Protein AF-A0A4Y7J6D2-F1 (afdb_monomer_lite)

Organism: Papaver somniferum (NCBI:txid3469)

Sequence (181 aa):
MENLYSKLYDKYNKLKTRKDSEIDRYNHDQEVKFTGYMAAVEEADRSDKEELCVQYEKLLTEETRKGKELSEEVEKLRNLQQEGLSCSARGRYNENGQMESPRDTDSDSRGKLPVAIETERDSQSIQKESCCGKIISSGGSINANCVFHTLLEFLIGMKFEFVTKADGPCLSALHQSSGNC

pLDDT: mean 72.04, std 23.7, range [27.7, 98.5]

InterPro domains:
  IPR056708 Domain of unknown function DUF7806 [PF25091] (144-179)

Structure (mmCIF, N/CA/C/O backbone):
data_AF-A0A4Y7J6D2-F1
#
_entry.id   AF-A0A4Y7J6D2-F1
#
loop_
_atom_site.group_PDB
_atom_site.id
_atom_site.type_symbol
_atom_site.label_atom_id
_atom_site.label_alt_id
_atom_site.label_comp_id
_atom_site.label_asym_id
_atom_site.label_entity_id
_atom_site.label_seq_id
_atom_site.pdbx_PDB_ins_code
_atom_site.Cartn_x
_atom_site.Cartn_y
_atom_site.Cartn_z
_atom_site.occupancy
_atom_site.B_iso_or_equiv
_atom_site.auth_seq_id
_atom_site.auth_comp_id
_atom_site.auth_asym_id
_atom_site.auth_atom_id
_atom_site.pdbx_PDB_model_num
ATOM 1 N N . MET A 1 1 ? 33.369 8.828 -45.300 1.00 76.38 1 MET A N 1
ATOM 2 C CA . MET A 1 1 ? 33.533 8.761 -43.830 1.00 76.38 1 MET A CA 1
ATOM 3 C C . MET A 1 1 ? 32.250 9.152 -43.095 1.00 76.38 1 MET A C 1
ATOM 5 O O . MET A 1 1 ? 31.792 8.368 -42.279 1.00 76.38 1 MET A O 1
ATOM 9 N N . GLU A 1 2 ? 31.602 10.270 -43.429 1.00 87.00 2 GLU A N 1
ATOM 10 C CA . GLU A 1 2 ? 30.381 10.771 -42.751 1.00 87.00 2 GLU A CA 1
ATOM 11 C C . GLU A 1 2 ? 29.185 9.799 -42.729 1.00 87.00 2 GLU A C 1
ATOM 13 O O . GLU A 1 2 ? 28.550 9.621 -41.694 1.00 87.00 2 GLU A O 1
ATOM 18 N N . ASN A 1 3 ? 28.922 9.089 -43.832 1.00 93.25 3 ASN A N 1
ATOM 19 C CA . ASN A 1 3 ? 27.840 8.091 -43.912 1.00 93.25 3 ASN A CA 1
ATOM 20 C C . ASN A 1 3 ? 28.004 6.959 -42.873 1.00 93.25 3 ASN A C 1
ATOM 22 O O . ASN A 1 3 ? 27.033 6.456 -42.312 1.00 93.25 3 ASN A O 1
ATOM 26 N N . LEU A 1 4 ? 29.250 6.575 -42.575 1.00 94.81 4 LEU A N 1
ATOM 27 C CA . LEU A 1 4 ? 29.530 5.537 -41.585 1.00 94.81 4 LEU A CA 1
ATOM 28 C C . LEU A 1 4 ? 29.208 6.025 -40.162 1.00 94.81 4 LEU A C 1
ATOM 30 O O . LEU A 1 4 ? 28.596 5.292 -39.387 1.00 94.81 4 LEU A O 1
ATOM 34 N N . TYR A 1 5 ? 29.572 7.273 -39.847 1.00 94.56 5 TYR A N 1
ATOM 35 C CA . TYR A 1 5 ? 29.289 7.896 -38.552 1.00 94.56 5 TYR A CA 1
ATOM 36 C C . TYR A 1 5 ? 27.791 8.094 -38.319 1.00 94.56 5 TYR A C 1
ATOM 38 O O . TYR A 1 5 ? 27.301 7.768 -37.240 1.00 94.56 5 TYR A O 1
ATOM 46 N N . SER A 1 6 ? 27.051 8.538 -39.339 1.00 96.38 6 SER A N 1
ATOM 47 C CA . SER A 1 6 ? 25.591 8.675 -39.261 1.00 96.38 6 SER A CA 1
ATOM 48 C C . SER A 1 6 ? 24.915 7.330 -38.971 1.00 96.38 6 SER A C 1
ATOM 50 O O . SER A 1 6 ? 24.159 7.222 -38.010 1.00 96.38 6 SER A O 1
ATOM 52 N N . LYS A 1 7 ? 25.279 6.261 -39.695 1.00 97.19 7 LYS A N 1
ATOM 53 C CA . LYS A 1 7 ? 24.736 4.910 -39.453 1.00 97.19 7 LYS A CA 1
ATOM 54 C C . LYS A 1 7 ? 25.030 4.380 -38.050 1.00 97.19 7 LYS A C 1
ATOM 56 O O . LYS A 1 7 ? 24.192 3.692 -37.464 1.00 97.19 7 LYS A O 1
ATOM 61 N N . LEU A 1 8 ? 26.224 4.655 -37.523 1.00 97.31 8 LEU A N 1
ATOM 62 C CA . LEU A 1 8 ? 26.607 4.226 -36.179 1.00 97.31 8 LEU A CA 1
ATOM 63 C C . LEU A 1 8 ? 25.796 4.968 -35.110 1.00 97.31 8 LEU A C 1
ATOM 65 O O . LEU A 1 8 ? 25.297 4.340 -34.176 1.00 97.31 8 LEU A O 1
ATOM 69 N N . TYR A 1 9 ? 25.624 6.277 -35.284 1.00 96.75 9 TYR A N 1
ATOM 70 C CA . TYR A 1 9 ? 24.854 7.120 -34.378 1.00 96.75 9 TYR A CA 1
ATOM 71 C C . TYR A 1 9 ? 23.368 6.742 -34.363 1.00 96.75 9 TYR A C 1
ATOM 73 O O . TYR A 1 9 ? 22.784 6.557 -33.295 1.00 96.75 9 TYR A O 1
ATOM 81 N N . ASP A 1 10 ? 22.780 6.492 -35.532 1.00 97.94 10 ASP A N 1
ATOM 82 C CA . ASP A 1 10 ? 21.391 6.039 -35.644 1.00 97.94 10 ASP A CA 1
ATOM 83 C C . ASP A 1 10 ? 21.173 4.697 -34.941 1.00 97.94 10 ASP A C 1
ATOM 85 O O . ASP A 1 10 ? 20.160 4.484 -34.270 1.00 97.94 10 ASP A O 1
ATOM 89 N N . LYS A 1 11 ? 22.131 3.771 -35.074 1.00 98.25 11 LYS A N 1
ATOM 90 C CA . LYS A 1 11 ? 22.070 2.464 -34.413 1.00 98.25 11 LYS A CA 1
ATOM 91 C C . LYS A 1 11 ? 22.179 2.599 -32.895 1.00 98.25 11 LYS A C 1
ATOM 93 O O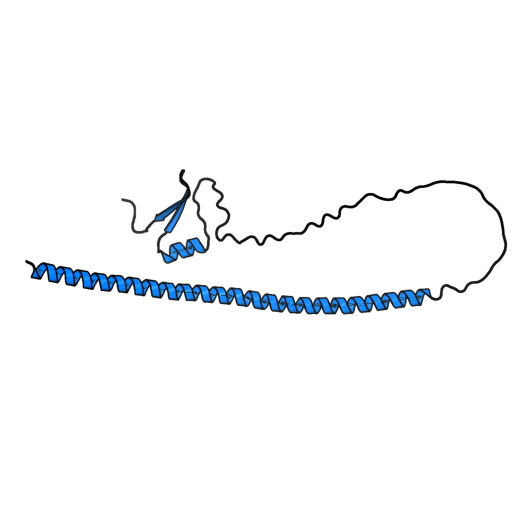 . LYS A 1 11 ? 21.426 1.935 -32.183 1.00 98.25 11 LYS A O 1
ATOM 98 N N . TYR A 1 12 ? 23.079 3.456 -32.413 1.00 98.06 12 TYR A N 1
ATOM 99 C CA . TYR A 1 12 ? 23.212 3.766 -30.990 1.00 98.06 12 TYR A CA 1
ATOM 100 C C . TYR A 1 12 ? 21.914 4.347 -30.426 1.00 98.06 12 TYR A C 1
ATOM 102 O O . TYR A 1 12 ? 21.404 3.823 -29.440 1.00 98.06 12 TYR A O 1
ATOM 110 N N . ASN A 1 13 ? 21.336 5.356 -31.080 1.00 98.19 13 ASN A N 1
ATOM 111 C CA . ASN A 1 13 ? 20.102 5.986 -30.613 1.00 98.19 13 ASN A CA 1
ATOM 112 C C . ASN A 1 13 ? 18.939 4.994 -30.573 1.00 98.19 13 ASN A C 1
ATOM 114 O O . ASN A 1 13 ? 18.257 4.906 -29.559 1.00 98.19 13 ASN A O 1
ATOM 118 N N . LYS A 1 14 ? 18.761 4.171 -31.616 1.00 98.50 14 LYS A N 1
ATOM 119 C CA . LYS A 1 14 ? 17.732 3.116 -31.625 1.00 98.50 14 LYS A CA 1
ATOM 120 C C . LYS A 1 14 ? 17.901 2.134 -30.469 1.00 98.50 14 LYS A C 1
ATOM 122 O O . LYS A 1 14 ? 16.919 1.759 -29.832 1.00 98.50 14 LYS A O 1
ATOM 127 N N . LEU A 1 15 ? 19.136 1.705 -30.209 1.00 98.31 15 LEU A N 1
ATOM 128 C CA . LEU A 1 15 ? 19.428 0.785 -29.114 1.00 98.31 15 LEU A CA 1
ATOM 129 C C . LEU A 1 15 ? 19.182 1.437 -27.751 1.00 98.31 15 LEU A C 1
ATOM 131 O O . LEU A 1 15 ? 18.596 0.802 -26.879 1.00 98.31 15 LEU A O 1
ATOM 135 N N . LYS A 1 16 ? 19.600 2.693 -27.585 1.00 97.94 16 LYS A N 1
ATOM 136 C CA . LYS A 1 16 ? 19.396 3.468 -26.364 1.00 97.94 16 LYS A CA 1
ATOM 137 C C . LYS A 1 16 ? 17.913 3.646 -26.068 1.00 97.94 16 LYS A C 1
ATOM 139 O O . LYS A 1 16 ? 17.469 3.197 -25.022 1.00 97.94 16 LYS A O 1
ATOM 144 N N . THR A 1 17 ? 17.141 4.158 -27.025 1.00 98.38 17 THR A N 1
ATOM 145 C CA . THR A 1 17 ? 15.689 4.315 -26.877 1.00 98.38 17 THR A CA 1
ATOM 146 C C . THR A 1 17 ? 15.016 2.992 -26.530 1.00 98.38 17 THR A C 1
ATOM 148 O O . THR A 1 17 ? 14.196 2.947 -25.621 1.00 98.38 17 THR A O 1
ATOM 151 N N . ARG A 1 18 ? 15.393 1.888 -27.194 1.00 98.25 18 ARG A N 1
ATOM 152 C CA . ARG A 1 18 ? 14.849 0.564 -26.863 1.00 98.25 18 ARG A CA 1
ATOM 153 C C . ARG A 1 18 ? 15.146 0.171 -25.414 1.00 98.25 18 ARG A C 1
ATOM 155 O O . ARG A 1 18 ? 14.244 -0.331 -24.749 1.00 98.25 18 ARG A O 1
ATOM 162 N N . LYS A 1 19 ? 16.388 0.352 -24.958 1.00 97.88 19 LYS A N 1
ATOM 163 C CA . LYS A 1 19 ? 16.820 -0.024 -23.608 1.00 97.88 19 LYS A CA 1
ATOM 164 C C . LYS A 1 19 ? 16.149 0.838 -22.542 1.00 97.88 19 LYS A C 1
ATOM 166 O O . LYS A 1 19 ? 15.677 0.286 -21.555 1.00 97.88 19 LYS A O 1
ATOM 171 N N . ASP A 1 20 ? 16.058 2.143 -22.773 1.00 98.00 20 ASP A N 1
ATOM 172 C CA . ASP A 1 20 ? 15.378 3.078 -21.874 1.00 98.00 20 ASP A CA 1
ATOM 173 C C . ASP A 1 20 ? 13.903 2.665 -21.720 1.00 98.00 20 ASP A C 1
ATOM 175 O O . ASP A 1 20 ? 13.440 2.414 -20.612 1.00 98.00 20 ASP A O 1
ATOM 179 N N . SER A 1 21 ? 13.204 2.401 -22.831 1.00 98.12 21 SER A N 1
ATOM 180 C CA . SER A 1 21 ? 11.820 1.906 -22.782 1.00 98.12 21 SER A CA 1
ATOM 181 C C . SER A 1 21 ? 11.667 0.520 -22.145 1.00 98.12 21 SER A C 1
ATOM 183 O O . SER A 1 21 ? 10.595 0.181 -21.654 1.00 98.12 21 SER A O 1
ATOM 185 N N . GLU A 1 22 ? 12.682 -0.340 -22.215 1.00 98.31 22 GLU A N 1
ATOM 186 C CA . GLU A 1 22 ? 12.655 -1.660 -21.577 1.00 98.31 22 GLU A CA 1
ATOM 187 C C . GLU A 1 22 ? 12.780 -1.558 -20.057 1.00 98.31 22 GLU A C 1
ATOM 189 O O . GLU A 1 22 ? 12.055 -2.251 -19.345 1.00 98.31 22 GLU A O 1
ATOM 194 N N . ILE A 1 23 ? 13.618 -0.638 -19.578 1.00 97.50 23 ILE A N 1
ATOM 195 C CA . ILE A 1 23 ? 13.739 -0.298 -18.159 1.00 97.50 23 ILE A CA 1
ATOM 196 C C . ILE A 1 23 ? 12.431 0.310 -17.643 1.00 97.50 23 ILE A C 1
ATOM 198 O O . ILE A 1 23 ? 11.937 -0.131 -16.609 1.00 97.50 23 ILE A O 1
ATOM 202 N N . ASP A 1 24 ? 11.825 1.243 -18.382 1.00 97.81 24 ASP A N 1
ATOM 203 C CA . ASP A 1 24 ? 10.558 1.868 -17.978 1.00 97.81 24 ASP A CA 1
ATOM 204 C C . ASP A 1 24 ? 9.433 0.838 -17.826 1.00 97.81 24 ASP A C 1
ATOM 206 O O . ASP A 1 24 ? 8.692 0.858 -16.844 1.00 97.81 24 ASP A O 1
ATOM 210 N N . ARG A 1 25 ? 9.331 -0.117 -18.761 1.00 97.94 25 ARG A N 1
ATOM 211 C CA . ARG A 1 25 ? 8.356 -1.214 -18.656 1.00 97.94 25 ARG A CA 1
ATOM 212 C C . ARG A 1 25 ? 8.606 -2.092 -17.434 1.00 97.94 25 ARG A C 1
ATOM 214 O O . ARG A 1 25 ? 7.648 -2.461 -16.764 1.00 97.94 25 ARG A O 1
ATOM 221 N N . TYR A 1 26 ? 9.864 -2.441 -17.160 1.00 96.88 26 TYR A N 1
ATOM 222 C CA . TYR A 1 26 ? 10.216 -3.243 -15.987 1.00 96.88 26 TYR A CA 1
ATOM 223 C C . TYR A 1 26 ? 9.863 -2.516 -14.687 1.00 96.88 26 TYR A C 1
ATOM 225 O O . TYR A 1 26 ? 9.246 -3.106 -13.806 1.00 96.88 26 TYR A O 1
ATOM 233 N N . ASN A 1 27 ? 10.208 -1.233 -14.585 1.00 95.50 27 ASN A N 1
ATOM 234 C CA . ASN A 1 27 ? 9.893 -0.420 -13.415 1.00 95.50 27 ASN A CA 1
ATOM 235 C C . ASN A 1 27 ? 8.382 -0.324 -13.203 1.00 95.50 27 ASN A C 1
ATOM 237 O O . ASN A 1 27 ? 7.913 -0.561 -12.097 1.00 95.50 27 ASN A O 1
ATOM 241 N N . HIS A 1 28 ? 7.621 -0.072 -14.269 1.00 97.88 28 HIS A N 1
ATOM 242 C CA . HIS A 1 28 ? 6.167 -0.025 -14.188 1.00 97.88 28 HIS A CA 1
ATOM 243 C C . HIS A 1 28 ? 5.562 -1.360 -13.724 1.00 97.88 28 HIS A C 1
ATOM 245 O O . HIS A 1 28 ? 4.697 -1.383 -12.854 1.00 97.88 28 HIS A O 1
ATOM 251 N N . ASP A 1 29 ? 6.045 -2.487 -14.251 1.00 97.31 29 ASP A N 1
ATOM 252 C CA . ASP A 1 29 ? 5.613 -3.822 -13.818 1.00 97.31 29 ASP A CA 1
ATOM 253 C C . ASP A 1 29 ? 5.937 -4.084 -12.332 1.00 97.31 29 ASP A C 1
ATOM 255 O O . ASP A 1 29 ? 5.142 -4.692 -11.614 1.00 97.31 29 ASP A O 1
ATOM 259 N N . GLN A 1 30 ? 7.077 -3.591 -11.837 1.00 96.56 30 GLN A N 1
ATOM 260 C CA . GLN A 1 30 ? 7.422 -3.658 -10.412 1.00 96.56 30 GLN A CA 1
ATOM 261 C C . GLN A 1 30 ? 6.529 -2.760 -9.550 1.00 96.56 30 GLN A C 1
ATOM 263 O O . GLN A 1 30 ? 6.070 -3.202 -8.498 1.00 96.56 30 GLN A O 1
ATOM 268 N N . GLU A 1 31 ? 6.242 -1.536 -9.992 1.00 96.06 31 GLU A N 1
ATOM 269 C CA . GLU A 1 31 ? 5.328 -0.621 -9.299 1.00 96.06 31 GLU A CA 1
ATOM 270 C C . GLU A 1 31 ? 3.936 -1.236 -9.158 1.00 96.06 31 GLU A C 1
ATOM 272 O O . GLU A 1 31 ? 3.385 -1.255 -8.060 1.00 96.06 31 GLU A O 1
ATOM 277 N N . VAL A 1 32 ? 3.402 -1.830 -10.230 1.00 97.25 32 VAL A N 1
ATOM 278 C CA . VAL A 1 32 ? 2.098 -2.509 -10.204 1.00 97.25 32 VAL A CA 1
ATOM 279 C C . VAL A 1 32 ? 2.080 -3.645 -9.176 1.00 97.25 32 VAL A C 1
ATOM 281 O O . VAL A 1 32 ? 1.127 -3.752 -8.401 1.00 97.25 32 VAL A O 1
ATOM 284 N N . LYS A 1 33 ? 3.136 -4.469 -9.107 1.00 96.50 33 LYS A N 1
ATOM 285 C CA . LYS A 1 33 ? 3.247 -5.527 -8.083 1.00 96.50 33 LYS A CA 1
ATOM 286 C C . LYS A 1 33 ? 3.301 -4.946 -6.676 1.00 96.50 33 LYS A C 1
ATOM 288 O O . LYS A 1 33 ? 2.612 -5.447 -5.793 1.00 96.50 33 LYS A O 1
ATOM 293 N N . PHE A 1 34 ? 4.100 -3.900 -6.468 1.00 94.81 34 PHE A N 1
ATOM 294 C CA . PHE A 1 34 ? 4.230 -3.247 -5.168 1.00 94.81 34 PHE A CA 1
ATOM 295 C C . PHE A 1 34 ? 2.892 -2.677 -4.694 1.00 94.81 34 PHE A C 1
ATOM 297 O O . PHE A 1 34 ? 2.480 -2.937 -3.566 1.00 94.81 34 PHE A O 1
ATOM 304 N N . THR A 1 35 ? 2.171 -1.974 -5.568 1.00 96.00 35 THR A N 1
ATOM 305 C CA . THR A 1 35 ? 0.824 -1.474 -5.276 1.00 96.00 35 THR A CA 1
ATOM 306 C C . THR A 1 35 ? -0.138 -2.611 -4.938 1.00 96.00 35 THR A C 1
ATOM 308 O O . THR A 1 35 ? -0.916 -2.480 -3.998 1.00 96.00 35 THR A O 1
ATOM 311 N N . GLY A 1 36 ? -0.056 -3.743 -5.643 1.00 96.69 36 GLY A N 1
ATOM 312 C CA . GLY A 1 36 ? -0.855 -4.930 -5.337 1.00 96.69 36 GLY A CA 1
ATOM 313 C C . GLY A 1 36 ? -0.584 -5.496 -3.940 1.00 96.69 36 GLY A C 1
ATOM 314 O O . GLY A 1 36 ? -1.525 -5.746 -3.191 1.00 96.69 36 GLY A O 1
ATOM 315 N N . TYR A 1 37 ? 0.688 -5.649 -3.558 1.00 93.00 37 TYR A N 1
ATOM 316 C CA . TYR A 1 37 ? 1.050 -6.107 -2.213 1.00 93.00 37 TYR A CA 1
ATOM 317 C C . TYR A 1 37 ? 0.585 -5.134 -1.128 1.00 93.00 37 TYR A C 1
ATOM 319 O O . TYR A 1 37 ? 0.021 -5.571 -0.131 1.00 93.00 37 TYR A O 1
ATOM 327 N N . MET A 1 38 ? 0.773 -3.828 -1.331 1.00 92.12 38 MET A N 1
ATOM 328 C CA . MET A 1 38 ? 0.309 -2.809 -0.386 1.00 92.12 38 MET A CA 1
ATOM 329 C C . MET A 1 38 ? -1.211 -2.855 -0.199 1.00 92.12 38 MET A C 1
ATOM 331 O O . MET A 1 38 ? -1.679 -2.825 0.934 1.00 92.12 38 MET A O 1
ATOM 335 N N . ALA A 1 39 ? -1.977 -3.002 -1.284 1.00 95.25 39 ALA A N 1
ATOM 336 C CA . ALA A 1 39 ? -3.430 -3.128 -1.208 1.00 95.25 39 ALA A CA 1
ATOM 337 C C . ALA A 1 39 ? -3.869 -4.388 -0.441 1.00 95.25 39 ALA A C 1
ATOM 339 O O . ALA A 1 39 ? -4.764 -4.306 0.395 1.00 95.25 39 ALA A O 1
ATOM 340 N N . ALA A 1 40 ? -3.216 -5.531 -0.681 1.00 93.38 40 ALA A N 1
ATOM 341 C CA . ALA A 1 40 ? -3.515 -6.779 0.024 1.00 93.38 40 ALA A CA 1
ATOM 342 C C . ALA A 1 40 ? -3.205 -6.695 1.530 1.00 93.38 40 ALA A C 1
ATOM 344 O O . ALA A 1 40 ? -3.951 -7.229 2.347 1.00 93.38 40 ALA A O 1
ATOM 345 N N . VAL A 1 41 ? -2.122 -6.005 1.902 1.00 90.25 41 VAL A N 1
ATOM 346 C CA . VAL A 1 41 ? -1.773 -5.754 3.309 1.00 90.25 41 VAL A CA 1
ATOM 347 C C . VAL A 1 41 ? -2.801 -4.834 3.968 1.00 90.25 41 VAL A C 1
ATOM 349 O O . VAL A 1 41 ? -3.299 -5.149 5.043 1.00 90.25 41 VAL A O 1
ATOM 352 N N . GLU A 1 42 ? -3.175 -3.733 3.311 1.00 89.25 42 GLU A N 1
ATOM 353 C CA . GLU A 1 42 ? -4.196 -2.816 3.831 1.00 89.25 42 GLU A CA 1
ATOM 354 C C . GLU A 1 42 ? -5.569 -3.482 3.994 1.00 89.25 42 GLU A C 1
ATOM 356 O O . GLU A 1 42 ? -6.320 -3.123 4.900 1.00 89.25 42 GLU A O 1
ATOM 361 N N . GLU A 1 43 ? -5.922 -4.423 3.118 1.00 91.06 43 GLU A N 1
ATOM 362 C CA . GLU A 1 43 ? -7.163 -5.193 3.218 1.00 91.06 43 GLU A CA 1
ATOM 363 C C . GLU A 1 43 ? -7.159 -6.123 4.438 1.00 91.06 43 GLU A C 1
ATOM 365 O O . GLU A 1 43 ? -8.133 -6.127 5.194 1.00 91.06 43 GLU A O 1
ATOM 370 N N . ALA A 1 44 ? -6.060 -6.847 4.673 1.00 83.62 44 ALA A N 1
ATOM 371 C CA . ALA A 1 44 ? -5.911 -7.718 5.838 1.00 83.62 44 ALA A CA 1
ATOM 372 C C . ALA A 1 44 ? -5.969 -6.925 7.157 1.00 83.62 44 ALA A C 1
ATOM 374 O O . ALA A 1 44 ? -6.795 -7.225 8.020 1.00 83.62 44 ALA A O 1
ATOM 375 N N . ASP A 1 45 ? -5.184 -5.848 7.269 1.00 88.25 45 ASP A N 1
ATOM 376 C CA . ASP A 1 45 ? -5.163 -4.983 8.457 1.00 88.25 45 ASP A CA 1
ATOM 377 C C . ASP A 1 45 ? -6.539 -4.356 8.745 1.00 88.25 45 ASP A C 1
ATOM 379 O O . ASP A 1 45 ? -6.936 -4.178 9.902 1.00 88.25 45 ASP A O 1
ATOM 383 N N . ARG A 1 46 ? -7.288 -3.991 7.694 1.00 86.62 46 ARG A N 1
ATOM 384 C CA . ARG A 1 46 ? -8.631 -3.416 7.836 1.00 86.62 46 ARG A CA 1
ATOM 385 C C . ARG A 1 46 ? -9.643 -4.455 8.309 1.00 86.62 46 ARG A C 1
ATOM 387 O O . ARG A 1 46 ? -10.428 -4.135 9.199 1.00 86.62 46 ARG A O 1
ATOM 394 N N . SER A 1 47 ? -9.609 -5.665 7.749 1.00 86.06 47 SER A N 1
ATOM 395 C CA . SER A 1 47 ? -10.528 -6.753 8.104 1.00 86.06 47 SER A CA 1
ATOM 396 C C . SER A 1 47 ? -10.427 -7.114 9.587 1.00 86.06 47 SER A C 1
ATOM 398 O O . SER A 1 47 ? -11.436 -7.116 10.293 1.00 86.06 47 SER A O 1
ATOM 400 N N . ASP A 1 48 ? -9.209 -7.337 10.085 1.00 87.25 48 ASP A N 1
ATOM 401 C CA . ASP A 1 48 ? -8.978 -7.719 11.484 1.00 87.25 48 ASP A CA 1
ATOM 402 C C . ASP A 1 48 ? -9.443 -6.622 12.450 1.00 87.25 48 ASP A C 1
ATOM 404 O O . ASP A 1 48 ? -10.056 -6.880 13.492 1.00 87.25 48 ASP A O 1
ATOM 408 N N . LYS A 1 49 ? -9.196 -5.360 12.083 1.00 89.50 49 LYS A N 1
ATOM 409 C CA . LYS A 1 49 ? -9.638 -4.204 12.861 1.00 89.50 49 LYS A CA 1
ATOM 410 C C . LYS A 1 49 ? -11.161 -4.067 12.881 1.00 89.50 49 LYS A C 1
ATOM 412 O O . LYS A 1 49 ? -11.721 -3.767 13.936 1.00 89.50 49 LYS A O 1
ATOM 417 N N . GLU A 1 50 ? -11.827 -4.246 11.743 1.00 92.62 50 GLU A N 1
ATOM 418 C CA . GLU A 1 50 ? -13.288 -4.168 11.643 1.00 92.62 50 GLU A CA 1
ATOM 419 C C . GLU A 1 50 ? -13.963 -5.267 12.473 1.00 92.62 50 GLU A C 1
ATOM 421 O O . GLU A 1 50 ? -14.890 -4.968 13.231 1.00 92.62 50 GLU A O 1
ATOM 426 N N . GLU A 1 51 ? -13.459 -6.504 12.427 1.00 92.25 51 GLU A N 1
ATOM 427 C CA . GLU A 1 51 ? -13.965 -7.599 13.261 1.00 92.25 51 GLU A CA 1
ATOM 428 C C . GLU A 1 51 ? -13.812 -7.288 14.759 1.00 92.25 51 GLU A C 1
ATOM 430 O O . GLU A 1 51 ? -14.766 -7.433 15.535 1.00 92.25 51 GLU A O 1
ATOM 435 N N . LEU A 1 52 ? -12.642 -6.790 15.169 1.00 93.50 52 LEU A N 1
ATOM 436 C CA . LEU A 1 52 ? -12.383 -6.415 16.557 1.00 93.50 52 LEU A CA 1
ATOM 437 C C . LEU A 1 52 ? -13.301 -5.274 17.029 1.00 93.50 52 LEU A C 1
ATOM 439 O O . LEU A 1 52 ? -13.803 -5.315 18.155 1.00 93.50 52 LEU A O 1
ATOM 443 N N . CYS A 1 53 ? -13.564 -4.279 16.175 1.00 92.25 53 CYS A N 1
ATOM 444 C CA . CYS A 1 53 ? -14.491 -3.185 16.472 1.00 92.25 53 CYS A CA 1
ATOM 445 C C . CYS A 1 53 ? -15.914 -3.694 16.732 1.00 92.25 53 CYS A C 1
ATOM 447 O O . CYS A 1 53 ? -16.529 -3.295 17.723 1.00 92.25 53 CYS A O 1
ATOM 449 N N . VAL A 1 54 ? -16.415 -4.605 15.894 1.00 95.88 54 VAL A N 1
ATOM 450 C CA . VAL A 1 54 ? -17.752 -5.193 16.061 1.00 95.88 54 VAL A CA 1
ATOM 451 C C . VAL A 1 54 ? -17.845 -5.989 17.366 1.00 95.88 54 VAL A C 1
ATOM 453 O O . VAL A 1 54 ? -18.832 -5.870 18.097 1.00 95.88 54 VAL A O 1
ATOM 456 N N . GLN A 1 55 ? -16.817 -6.776 17.701 1.00 96.81 55 GLN A N 1
ATOM 457 C CA . GLN A 1 55 ? -16.791 -7.515 18.967 1.00 96.81 55 GLN A CA 1
ATOM 458 C C . GLN A 1 55 ? -16.777 -6.584 20.185 1.00 96.81 55 GLN A C 1
ATOM 460 O O . GLN A 1 55 ? -17.522 -6.814 21.142 1.00 96.81 55 GLN A O 1
ATOM 465 N N . TYR A 1 56 ? -15.969 -5.524 20.140 1.00 94.69 56 TYR A N 1
ATOM 466 C CA . TYR A 1 56 ? -15.889 -4.535 21.211 1.00 94.69 56 TYR A CA 1
ATOM 467 C C . TYR A 1 56 ? -17.228 -3.820 21.434 1.00 94.69 56 TYR A C 1
ATOM 469 O O . TYR A 1 56 ? -17.695 -3.732 22.570 1.00 94.69 56 TYR A O 1
ATOM 477 N N . GLU A 1 57 ? -17.881 -3.358 20.365 1.00 97.81 57 GLU A N 1
ATOM 478 C CA . GLU A 1 57 ? -19.181 -2.684 20.450 1.00 97.81 57 GLU A CA 1
ATOM 479 C C . GLU A 1 57 ? -20.250 -3.603 21.057 1.00 97.81 5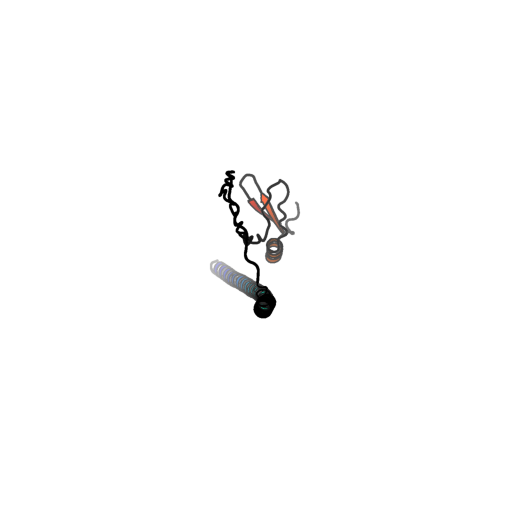7 GLU A C 1
ATOM 481 O O . GLU A 1 57 ? -20.970 -3.209 21.980 1.00 97.81 57 GLU A O 1
ATOM 486 N N . LYS A 1 58 ? -20.299 -4.868 20.621 1.00 97.88 58 LYS A N 1
ATOM 487 C CA . LYS A 1 58 ? -21.208 -5.870 21.188 1.00 97.88 58 LYS A CA 1
ATOM 488 C C . LYS A 1 58 ? -20.986 -6.048 22.692 1.00 97.88 58 LYS A C 1
ATOM 490 O O . LYS A 1 58 ? -21.950 -5.961 23.454 1.00 97.88 58 LYS A O 1
ATOM 495 N N . LEU A 1 59 ? -19.743 -6.256 23.126 1.00 97.56 59 LEU A N 1
ATOM 496 C CA . LEU A 1 59 ? -19.417 -6.434 24.543 1.00 97.56 59 LEU A CA 1
ATOM 497 C C . LEU A 1 59 ? -19.791 -5.197 25.371 1.00 97.56 59 LEU A C 1
ATOM 499 O O . LEU A 1 59 ? -20.363 -5.326 26.453 1.00 97.56 59 LEU A O 1
ATOM 503 N N . LEU A 1 60 ? -19.540 -3.998 24.842 1.00 97.00 60 LEU A N 1
ATOM 504 C CA . LEU A 1 60 ? -19.883 -2.741 25.502 1.00 97.00 60 LEU A CA 1
ATOM 505 C C . LEU A 1 60 ? -21.394 -2.617 25.742 1.00 97.00 60 LEU A C 1
ATOM 507 O O . LEU A 1 60 ? -21.825 -2.227 26.832 1.00 97.00 60 LEU A O 1
ATOM 511 N N . THR A 1 61 ? -22.214 -2.979 24.752 1.00 96.94 61 THR A N 1
ATOM 512 C CA . THR A 1 61 ? -23.677 -2.971 24.909 1.00 96.94 61 THR A CA 1
ATOM 513 C C . THR A 1 61 ? -24.160 -4.017 25.915 1.00 96.94 61 THR A C 1
ATOM 515 O O . THR A 1 61 ? -25.077 -3.741 26.694 1.00 96.94 61 THR A O 1
ATOM 518 N N . GLU A 1 62 ? -23.523 -5.191 25.956 1.00 98.19 62 GLU A N 1
ATOM 519 C CA . GLU A 1 62 ? -23.853 -6.257 26.900 1.00 98.19 62 GLU A CA 1
ATOM 520 C C . GLU A 1 62 ? -23.534 -5.861 28.347 1.00 98.19 62 GLU A C 1
ATOM 522 O O . GLU A 1 62 ? -24.399 -5.985 29.216 1.00 98.19 62 GLU A O 1
ATOM 527 N N . GLU A 1 63 ? -22.335 -5.339 28.608 1.00 96.94 63 GLU A N 1
ATOM 528 C CA . GLU A 1 63 ? -21.936 -4.882 29.944 1.00 96.94 63 GLU A CA 1
ATOM 529 C C . GLU A 1 63 ? -22.783 -3.698 30.415 1.00 96.94 63 GLU A C 1
ATOM 531 O O . GLU A 1 63 ? -23.217 -3.655 31.566 1.00 96.94 63 GLU A O 1
ATOM 536 N N . THR A 1 64 ? -23.136 -2.784 29.508 1.00 97.62 64 THR A N 1
ATOM 537 C CA . THR A 1 64 ? -24.055 -1.681 29.824 1.00 97.62 64 THR A CA 1
ATOM 538 C C . THR A 1 64 ? -25.439 -2.197 30.232 1.00 97.62 64 THR A C 1
ATOM 540 O O . THR A 1 64 ? -26.049 -1.668 31.162 1.00 97.62 64 THR A O 1
ATOM 543 N N . ARG A 1 65 ? -25.954 -3.238 29.564 1.00 98.12 65 ARG A N 1
ATOM 544 C CA . ARG A 1 65 ? -27.231 -3.875 29.922 1.00 98.12 65 ARG A CA 1
ATOM 545 C C . ARG A 1 65 ? -27.149 -4.557 31.289 1.00 98.12 65 ARG A C 1
ATOM 547 O O . ARG A 1 65 ? -28.014 -4.308 32.126 1.00 98.12 65 ARG A O 1
ATOM 554 N N . LYS A 1 66 ? -26.105 -5.355 31.538 1.00 98.38 66 LYS A N 1
ATOM 555 C CA . LYS A 1 66 ? -25.885 -6.011 32.840 1.00 98.38 66 LYS A CA 1
ATOM 556 C C . LYS A 1 66 ? -25.769 -4.991 33.971 1.00 98.38 66 LYS A C 1
ATOM 558 O O . LYS A 1 66 ? -26.344 -5.196 35.032 1.00 98.38 66 LYS A O 1
ATOM 563 N N . GLY A 1 67 ? -25.081 -3.872 33.739 1.00 97.75 67 GLY A N 1
ATOM 564 C CA . GLY A 1 67 ? -24.967 -2.782 34.709 1.00 97.75 67 GLY A CA 1
ATOM 565 C C . GLY A 1 67 ? -26.321 -2.188 35.108 1.00 97.75 67 GLY A C 1
ATOM 566 O O . GLY A 1 67 ? -26.544 -1.924 36.289 1.00 97.75 67 GLY A O 1
ATOM 567 N N . LYS A 1 68 ? -27.253 -2.038 34.155 1.00 98.19 68 LYS A N 1
ATOM 568 C CA . LYS A 1 68 ? -28.629 -1.593 34.439 1.00 98.19 68 LYS A CA 1
ATOM 569 C C . LYS A 1 68 ? -29.387 -2.608 35.292 1.00 98.19 68 LYS A C 1
ATOM 571 O O . LYS A 1 68 ? -29.878 -2.234 36.352 1.00 98.19 68 LYS A O 1
ATOM 576 N N . GLU A 1 69 ? -29.397 -3.875 34.881 1.00 98.00 69 GLU A N 1
ATOM 577 C CA . GLU A 1 69 ? -30.056 -4.973 35.612 1.00 98.00 69 GLU A CA 1
ATOM 578 C C . GLU A 1 69 ? -29.522 -5.104 37.046 1.00 98.00 69 GLU A C 1
ATOM 580 O O . GLU A 1 69 ? -30.290 -5.215 38.000 1.00 98.00 69 GLU A O 1
ATOM 585 N N . LEU A 1 70 ? -28.199 -5.019 37.218 1.00 97.69 70 LEU A N 1
ATOM 586 C CA . LEU A 1 70 ? -27.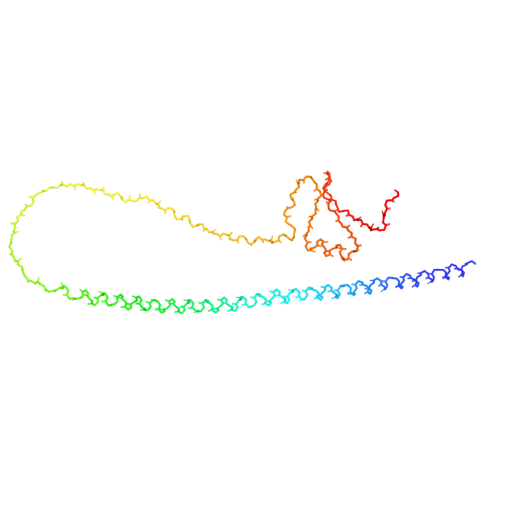568 -5.023 38.536 1.00 97.69 70 LEU A CA 1
ATOM 587 C C . LEU A 1 70 ? -28.004 -3.819 39.378 1.00 97.69 70 LEU A C 1
ATOM 589 O O . LEU A 1 70 ? -28.283 -3.981 40.564 1.00 97.69 70 LEU A O 1
ATOM 593 N N . SER A 1 71 ? -28.082 -2.622 38.789 1.00 97.44 71 SER A N 1
ATOM 594 C CA . SER A 1 71 ? -28.520 -1.424 39.515 1.00 97.44 71 SER A CA 1
ATOM 595 C C . SER A 1 71 ? -29.978 -1.518 39.981 1.00 97.44 71 SER A C 1
ATOM 597 O O . SER A 1 71 ? -30.278 -1.124 41.109 1.00 97.44 71 SER A O 1
ATOM 599 N N . GLU A 1 72 ? -30.855 -2.105 39.160 1.00 97.94 72 GLU A N 1
ATOM 600 C CA . GLU A 1 72 ? -32.267 -2.333 39.481 1.00 97.94 72 GLU A CA 1
ATOM 601 C C . GLU A 1 72 ? -32.420 -3.339 40.630 1.00 97.94 72 GLU A C 1
ATOM 603 O O . GLU A 1 72 ? -33.170 -3.095 41.578 1.00 97.94 72 GLU A O 1
ATOM 608 N N . GLU A 1 73 ? -31.667 -4.444 40.611 1.00 97.12 73 GLU A N 1
ATOM 609 C CA . GLU A 1 73 ? -31.717 -5.425 41.701 1.00 97.12 73 GLU A CA 1
ATOM 610 C C . GLU A 1 73 ? -31.122 -4.859 43.003 1.00 97.12 73 GLU A C 1
ATOM 612 O O . GLU A 1 73 ? -31.668 -5.092 44.080 1.00 97.12 73 GLU A O 1
ATOM 617 N N . VAL A 1 74 ? -30.057 -4.049 42.932 1.00 96.62 74 VAL A N 1
ATOM 618 C CA . VAL A 1 74 ? -29.508 -3.343 44.107 1.00 96.62 74 VAL A CA 1
ATOM 619 C C . VAL A 1 74 ? -30.534 -2.375 44.699 1.00 96.62 74 VAL A C 1
ATOM 621 O O . VAL A 1 74 ? -30.688 -2.304 45.920 1.00 96.62 74 VAL A O 1
ATOM 624 N N . GLU A 1 75 ? -31.257 -1.636 43.860 1.00 96.56 75 GLU A N 1
ATOM 625 C CA . GLU A 1 75 ? -32.341 -0.762 44.304 1.00 96.56 75 GLU A CA 1
ATOM 626 C C . GLU A 1 75 ? -33.470 -1.543 44.978 1.00 96.56 75 GLU A C 1
ATOM 628 O O . GLU A 1 75 ? -33.911 -1.180 46.071 1.00 96.56 75 GLU A O 1
ATOM 633 N N . LYS A 1 76 ? -33.890 -2.654 44.380 1.00 95.88 76 LYS A N 1
ATOM 634 C CA . LYS A 1 76 ? -34.899 -3.542 44.952 1.00 95.88 76 LYS A CA 1
ATOM 635 C C . LYS A 1 76 ? -34.468 -4.093 46.314 1.00 95.88 76 LYS A C 1
ATOM 637 O O . LYS A 1 76 ? -35.242 -4.014 47.265 1.00 95.88 76 LYS A O 1
ATOM 642 N N . LEU A 1 77 ? -33.228 -4.569 46.449 1.00 94.81 77 LEU A N 1
ATOM 643 C CA . LEU A 1 77 ? -32.675 -5.031 47.729 1.00 94.81 77 LEU A CA 1
ATOM 644 C C . LEU A 1 77 ? -32.668 -3.925 48.792 1.00 94.81 77 LEU A C 1
ATOM 646 O O . LEU A 1 77 ? -33.051 -4.168 49.938 1.00 94.81 77 LEU A O 1
ATOM 650 N N . ARG A 1 78 ? -32.285 -2.700 48.414 1.00 92.38 78 ARG A N 1
ATOM 651 C CA . ARG A 1 78 ? -32.298 -1.533 49.307 1.00 92.38 78 ARG A CA 1
ATOM 652 C C . ARG A 1 78 ? -33.711 -1.221 49.811 1.00 92.38 78 ARG A C 1
ATOM 654 O O . ARG A 1 78 ? -33.878 -0.952 51.000 1.00 92.38 78 ARG A O 1
ATOM 661 N N . ASN A 1 79 ? -34.719 -1.304 48.942 1.00 92.00 79 ASN A N 1
ATOM 662 C CA . ASN A 1 79 ? -36.119 -1.079 49.313 1.00 92.00 79 ASN A CA 1
ATOM 663 C C . ASN A 1 79 ? -36.622 -2.145 50.303 1.00 92.00 79 ASN A C 1
ATOM 665 O O . ASN A 1 79 ? -37.186 -1.785 51.334 1.00 92.00 79 ASN A O 1
ATOM 669 N N . LEU A 1 80 ? -36.330 -3.434 50.073 1.00 89.81 80 LEU A N 1
ATOM 670 C CA . LEU A 1 80 ? -36.676 -4.504 51.026 1.00 89.81 80 LEU A CA 1
ATOM 671 C C . LEU A 1 80 ? -36.024 -4.294 52.403 1.00 89.81 80 LEU A C 1
ATOM 673 O O . LEU A 1 80 ? -36.654 -4.525 53.437 1.00 89.81 80 LEU A O 1
ATOM 677 N N . GLN A 1 81 ? -34.763 -3.853 52.438 1.00 83.50 81 GLN A N 1
ATOM 678 C CA . GLN A 1 81 ? -34.055 -3.589 53.692 1.00 83.50 81 GLN A CA 1
ATOM 679 C C . GLN A 1 81 ? -34.681 -2.413 54.463 1.00 83.50 81 GLN A C 1
ATOM 681 O O . GLN A 1 81 ? -34.773 -2.456 55.691 1.00 83.50 81 GLN A O 1
ATOM 686 N N . GLN A 1 82 ? -35.161 -1.388 53.752 1.00 77.69 82 GLN A N 1
ATOM 687 C CA . GLN A 1 82 ? -35.881 -0.257 54.339 1.00 77.69 82 GLN A CA 1
ATOM 688 C C . GLN A 1 82 ? -37.282 -0.654 54.842 1.00 77.69 82 GLN A C 1
ATOM 690 O O . GLN A 1 82 ? -37.692 -0.217 55.919 1.00 77.69 82 GLN A O 1
ATOM 695 N N . GLU A 1 83 ? -37.989 -1.529 54.123 1.00 68.00 83 GLU A N 1
ATOM 696 C CA . GLU A 1 83 ? -39.293 -2.069 54.532 1.00 68.00 83 GLU A CA 1
ATOM 697 C C . GLU A 1 83 ? -39.185 -2.966 55.779 1.00 68.00 83 GLU A C 1
ATOM 699 O O . GLU A 1 83 ? -39.994 -2.832 56.702 1.00 68.00 83 GLU A O 1
ATOM 704 N N . GLY A 1 84 ? -38.141 -3.799 55.880 1.00 60.06 84 GLY A N 1
ATOM 705 C CA . GLY A 1 84 ? -37.870 -4.651 57.048 1.00 60.06 84 GLY A CA 1
ATOM 706 C C . GLY A 1 84 ? -37.485 -3.892 58.329 1.00 60.06 84 GLY A C 1
ATOM 707 O O . GLY A 1 84 ? -37.691 -4.399 59.431 1.00 60.06 84 GLY A O 1
ATOM 708 N N . LEU A 1 85 ? -36.982 -2.657 58.213 1.00 56.12 85 LEU A N 1
ATOM 709 C CA . LEU A 1 85 ? -36.651 -1.784 59.351 1.00 56.12 85 LEU A CA 1
ATOM 710 C C . LEU A 1 85 ? -37.852 -0.969 59.873 1.00 56.12 85 LEU A C 1
ATOM 712 O O . LEU A 1 85 ? -37.767 -0.366 60.944 1.00 56.12 85 LEU A O 1
ATOM 716 N N . SER A 1 86 ? -38.990 -0.971 59.172 1.00 50.94 86 SER A N 1
ATOM 717 C CA . SER A 1 86 ? -40.163 -0.153 59.525 1.00 50.94 86 SER A CA 1
ATOM 718 C C . SER A 1 86 ? -40.996 -0.678 60.710 1.00 50.94 86 SER A C 1
ATOM 720 O O . SER A 1 86 ? -41.893 0.018 61.185 1.00 50.94 86 SER A O 1
ATOM 722 N N . CYS A 1 87 ? -40.691 -1.866 61.247 1.00 46.50 87 CYS A N 1
ATOM 723 C CA . CYS A 1 87 ? -41.459 -2.481 62.341 1.00 46.50 87 CYS A CA 1
ATOM 724 C C . CYS A 1 87 ? -40.788 -2.467 63.728 1.00 46.50 87 CYS A C 1
ATOM 726 O O . CYS A 1 87 ? -41.394 -2.945 64.684 1.00 46.50 87 CYS A O 1
ATOM 728 N N . SER A 1 88 ? -39.610 -1.861 63.909 1.00 52.75 88 SER A N 1
ATOM 729 C CA . SER A 1 88 ? -38.953 -1.826 65.235 1.00 52.75 88 SER A CA 1
ATOM 730 C C . SER A 1 88 ? -39.331 -0.632 66.127 1.00 52.75 88 SER A C 1
ATOM 732 O O . SER A 1 88 ? -38.746 -0.451 67.190 1.00 52.75 88 SER A O 1
ATOM 734 N N . ALA A 1 89 ? -40.333 0.172 65.759 1.00 53.09 89 ALA A N 1
ATOM 735 C CA . ALA A 1 89 ? -40.720 1.368 66.515 1.00 53.09 89 ALA A CA 1
ATOM 736 C C . ALA A 1 89 ? -42.098 1.262 67.193 1.00 53.09 89 ALA A C 1
ATOM 738 O O . ALA A 1 89 ? -42.899 2.190 67.113 1.00 53.09 89 ALA A O 1
ATOM 739 N N . ARG A 1 90 ? -42.403 0.160 67.895 1.00 51.41 90 ARG A N 1
ATOM 740 C CA . ARG A 1 90 ? -43.458 0.166 68.930 1.00 51.41 90 ARG A CA 1
ATOM 741 C C . ARG A 1 90 ? -43.100 -0.709 70.129 1.00 51.41 90 ARG A C 1
ATOM 743 O O . ARG A 1 90 ? -43.374 -1.900 70.152 1.00 51.41 90 ARG A O 1
ATOM 750 N N . GLY A 1 91 ? -42.590 -0.049 71.163 1.00 39.62 91 GLY A N 1
ATOM 751 C CA . GLY A 1 91 ? -42.527 -0.552 72.532 1.00 39.62 91 GLY A CA 1
ATOM 752 C C . GLY A 1 91 ? -42.408 0.615 73.512 1.00 39.62 91 GLY A C 1
ATOM 753 O O . GLY A 1 91 ? -41.310 0.989 73.896 1.00 39.62 91 GLY A O 1
ATOM 754 N N . ARG A 1 92 ? -43.544 1.230 73.867 1.00 51.78 92 ARG A N 1
ATOM 755 C CA . ARG A 1 92 ? -43.692 2.085 75.067 1.00 51.78 92 ARG A CA 1
ATOM 756 C C . ARG A 1 92 ? -43.703 1.149 76.303 1.00 51.78 92 ARG A C 1
ATOM 758 O O . ARG A 1 92 ? -44.155 0.021 76.135 1.00 51.78 92 ARG A O 1
ATOM 765 N N . TYR A 1 93 ? -43.264 1.440 77.533 1.00 46.09 93 TYR A N 1
ATOM 766 C CA . TYR A 1 93 ? -43.132 2.646 78.370 1.00 46.09 93 TYR A CA 1
ATOM 767 C C . TYR A 1 93 ? -42.060 2.374 79.460 1.00 46.09 93 TYR A C 1
ATOM 769 O O . TYR A 1 93 ? -41.820 1.206 79.761 1.00 46.09 93 TYR A O 1
ATOM 777 N N . ASN A 1 94 ? -41.484 3.407 80.098 1.00 47.50 94 ASN A N 1
ATOM 778 C CA . ASN A 1 94 ? -41.614 3.645 81.552 1.00 47.50 94 ASN A CA 1
ATOM 779 C C . ASN A 1 94 ? -40.846 4.899 82.010 1.00 47.50 94 ASN A C 1
ATOM 781 O O . ASN A 1 94 ? -39.689 5.113 81.658 1.00 47.50 94 ASN A O 1
ATOM 785 N N . GLU A 1 95 ? -41.549 5.717 82.792 1.00 57.38 95 GLU A N 1
ATOM 786 C CA . GLU A 1 95 ? -41.066 6.885 83.524 1.00 57.38 95 GLU A CA 1
ATOM 787 C C . GLU A 1 95 ? -40.253 6.465 84.765 1.00 57.38 95 GLU A C 1
ATOM 789 O O . GLU A 1 95 ? -40.437 5.363 85.286 1.00 57.38 95 GLU A O 1
ATOM 794 N N . ASN A 1 96 ? -39.445 7.414 85.262 1.00 43.03 96 ASN A N 1
ATOM 795 C CA . ASN A 1 96 ? -38.921 7.569 86.634 1.00 43.03 96 ASN A CA 1
ATOM 796 C C . ASN A 1 96 ? -37.404 7.384 86.808 1.00 43.03 96 ASN A C 1
ATOM 798 O O . ASN A 1 96 ? -36.880 6.277 86.740 1.00 43.03 96 ASN A O 1
ATOM 802 N N . GLY A 1 97 ? -36.740 8.487 87.184 1.00 38.06 97 GLY A N 1
ATOM 803 C CA . GLY A 1 97 ? -35.459 8.467 87.895 1.00 38.06 97 GLY A CA 1
ATOM 804 C C . GLY A 1 97 ? -34.450 9.515 87.432 1.00 38.06 97 GLY A C 1
ATOM 805 O O . GLY A 1 97 ? -33.553 9.203 86.659 1.00 38.06 97 GLY A O 1
ATOM 806 N N . GLN A 1 98 ? -34.556 10.745 87.945 1.00 38.94 98 GLN A N 1
ATOM 807 C CA . GLN A 1 98 ? -33.404 11.648 88.045 1.00 38.94 98 GLN A CA 1
ATOM 808 C C . GLN A 1 98 ? -32.296 10.991 88.885 1.00 38.94 98 GLN A C 1
ATOM 810 O O . GLN A 1 98 ? -32.574 10.517 89.985 1.00 38.94 98 GLN A O 1
ATOM 815 N N . MET A 1 99 ? -31.041 11.092 88.443 1.00 29.89 99 MET A N 1
ATOM 816 C CA . MET A 1 99 ? -29.917 11.400 89.333 1.00 29.89 99 MET A CA 1
ATOM 817 C C . MET A 1 99 ? -28.754 11.997 88.529 1.00 29.89 99 MET A C 1
ATOM 819 O O . MET A 1 99 ? -28.476 11.581 87.408 1.00 29.89 99 MET A O 1
ATOM 823 N N . GLU A 1 100 ? -28.141 13.035 89.090 1.00 36.44 100 GLU A N 1
ATOM 824 C CA . GLU A 1 100 ? -27.150 13.908 88.455 1.00 36.44 100 GLU A CA 1
ATOM 825 C C . GLU A 1 100 ? -25.718 13.329 88.364 1.00 36.44 100 GLU A C 1
ATOM 827 O O . GLU A 1 100 ? -25.343 12.513 89.199 1.00 36.44 100 GLU A O 1
ATOM 832 N N . SER A 1 101 ? -24.959 13.825 87.358 1.00 36.72 101 SER A N 1
ATOM 833 C CA . SER A 1 101 ? -23.530 14.275 87.287 1.00 36.72 101 SER A CA 1
ATOM 834 C C . SER A 1 101 ? -22.476 13.621 88.214 1.00 36.72 101 SER A C 1
ATOM 836 O O . SER A 1 101 ? -22.776 13.504 89.402 1.00 36.72 101 SER A O 1
ATOM 838 N N . PRO A 1 102 ? -21.195 13.339 87.805 1.00 45.22 102 PRO A N 1
ATOM 839 C CA . PRO A 1 102 ? -20.240 14.376 87.329 1.00 45.22 102 PRO A CA 1
ATOM 840 C C . PRO A 1 102 ? -19.029 14.009 86.405 1.00 45.22 102 PRO A C 1
ATOM 842 O O . PRO A 1 102 ? -18.431 12.947 86.515 1.00 45.22 102 PRO A O 1
ATOM 845 N N . ARG A 1 103 ? -18.579 15.042 85.660 1.00 32.84 103 ARG A N 1
ATOM 846 C CA . ARG A 1 103 ? -17.190 15.429 85.260 1.00 32.84 103 ARG A CA 1
ATOM 847 C C . ARG A 1 103 ? -16.377 14.633 84.212 1.00 32.84 103 ARG A C 1
ATOM 849 O O . ARG A 1 103 ? -16.052 13.468 84.384 1.00 32.84 103 ARG A O 1
ATOM 856 N N . ASP A 1 104 ? -15.957 15.411 83.206 1.00 38.50 104 ASP A N 1
ATOM 857 C CA . ASP A 1 104 ? -14.638 15.532 82.559 1.00 38.50 104 ASP A CA 1
ATOM 858 C C . ASP A 1 104 ? -13.882 14.277 82.097 1.00 38.50 104 ASP A C 1
ATOM 860 O O . ASP A 1 104 ? -13.245 13.577 82.881 1.00 38.50 104 ASP A O 1
ATOM 864 N N . THR A 1 105 ? -13.767 14.113 80.775 1.00 35.31 105 THR A N 1
ATOM 865 C CA . THR A 1 105 ? -12.465 13.830 80.145 1.00 35.31 105 THR A CA 1
ATOM 866 C C . THR A 1 105 ? -12.484 14.222 78.669 1.00 35.31 105 THR A C 1
ATOM 868 O O . THR A 1 105 ? -13.250 13.686 77.869 1.00 35.31 105 THR A O 1
ATOM 871 N N . ASP A 1 106 ? -11.617 15.173 78.326 1.00 39.59 106 ASP A N 1
ATOM 872 C CA . ASP A 1 106 ? -11.200 15.484 76.964 1.00 39.59 106 ASP A CA 1
ATOM 873 C C . ASP A 1 106 ? -10.662 14.236 76.254 1.00 39.59 106 ASP A C 1
ATOM 875 O O . ASP A 1 106 ? -9.894 13.457 76.821 1.00 39.59 106 ASP A O 1
ATOM 879 N N . SER A 1 107 ? -10.996 14.079 74.975 1.00 41.56 107 SER A N 1
ATOM 880 C CA . SER A 1 107 ? -10.233 13.256 74.029 1.00 41.56 107 SER A CA 1
ATOM 881 C C . SER A 1 107 ? -10.467 13.763 72.611 1.00 41.56 107 SER A C 1
ATOM 883 O O . SER A 1 107 ? -11.249 13.222 71.832 1.00 41.56 107 SER A O 1
ATOM 885 N N . ASP A 1 108 ? -9.752 14.837 72.302 1.00 35.06 108 ASP A N 1
ATOM 886 C CA . ASP A 1 108 ? -9.432 15.279 70.954 1.00 35.06 108 ASP A CA 1
ATOM 887 C C . ASP A 1 108 ? -8.818 14.124 70.139 1.00 35.06 108 ASP A C 1
ATOM 889 O O . ASP A 1 108 ? -7.751 13.594 70.461 1.00 35.06 108 ASP A O 1
ATOM 893 N N . SER A 1 109 ? -9.492 13.741 69.056 1.00 45.09 109 SER A N 1
ATOM 894 C CA . SER A 1 109 ? -8.896 12.975 67.962 1.00 45.09 109 SER A CA 1
ATOM 895 C C . SER A 1 109 ? -9.112 13.714 66.643 1.00 45.09 109 SER A C 1
ATOM 897 O O . SER A 1 109 ? -9.845 13.303 65.752 1.00 45.09 109 SER A O 1
ATOM 899 N N . ARG A 1 110 ? -8.420 14.852 66.537 1.00 36.38 110 ARG A N 1
ATOM 900 C CA . ARG A 1 110 ? -7.389 15.084 65.519 1.00 36.38 110 ARG A CA 1
ATOM 901 C C . ARG A 1 110 ? -7.806 14.666 64.109 1.00 36.38 110 ARG A C 1
ATOM 903 O O . ARG A 1 110 ? -7.442 13.611 63.592 1.00 36.38 110 ARG A O 1
ATOM 910 N N . GLY A 1 111 ? -8.518 15.577 63.460 1.00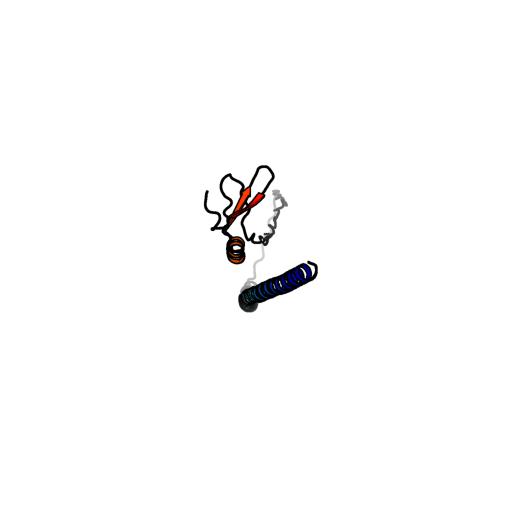 34.38 111 GLY A N 1
ATOM 911 C CA . GLY A 1 111 ? -8.616 15.581 62.015 1.00 34.38 111 GLY A CA 1
ATOM 912 C C . GLY A 1 111 ? -7.243 15.724 61.344 1.00 34.38 111 GLY A C 1
ATOM 913 O O . GLY A 1 111 ? -6.355 16.420 61.833 1.00 34.38 111 GLY A O 1
ATOM 914 N N . LYS A 1 112 ? -7.185 15.155 60.135 1.00 37.53 112 LYS A N 1
ATOM 915 C CA . LYS A 1 112 ? -6.396 15.608 58.980 1.00 37.53 112 LYS A CA 1
ATOM 916 C C . LYS A 1 112 ? -4.922 15.169 58.914 1.00 37.53 112 LYS A C 1
ATOM 918 O O . LYS A 1 112 ? -4.033 15.827 59.438 1.00 37.53 112 LYS A O 1
ATOM 923 N N . LEU A 1 113 ? -4.664 14.161 58.076 1.00 28.56 113 LEU A N 1
ATOM 924 C CA . LEU A 1 113 ? -3.494 14.132 57.189 1.00 28.56 113 LEU A CA 1
ATOM 925 C C . LEU A 1 113 ? -3.919 13.612 55.797 1.00 28.56 113 LEU A C 1
ATOM 927 O O . LEU A 1 113 ? -4.840 12.796 55.723 1.00 28.56 113 LEU A O 1
ATOM 931 N N . PRO A 1 114 ? -3.326 14.114 54.698 1.00 35.94 114 PRO A N 1
ATOM 932 C CA . PRO A 1 114 ? -3.817 13.893 53.345 1.00 35.94 114 PRO A CA 1
ATOM 933 C C . PRO A 1 114 ? -3.280 12.575 52.783 1.00 35.94 114 PRO A C 1
ATOM 935 O O . PRO A 1 114 ? -2.074 12.343 52.787 1.00 35.94 114 PRO A O 1
ATOM 938 N N . VAL A 1 115 ? -4.162 11.731 52.251 1.00 32.34 115 VAL A N 1
ATOM 939 C CA . VAL A 1 115 ? -3.744 10.650 51.354 1.00 32.34 115 VAL A CA 1
ATOM 940 C C . VAL A 1 115 ? -3.715 11.243 49.952 1.00 32.34 115 VAL A C 1
ATOM 942 O O . VAL A 1 115 ? -4.755 11.563 49.377 1.00 32.34 115 VAL A O 1
ATOM 945 N N . ALA A 1 116 ? -2.504 11.458 49.443 1.00 31.52 116 ALA A N 1
ATOM 946 C CA . ALA A 1 116 ? -2.271 11.719 48.036 1.00 31.52 116 ALA A CA 1
ATOM 947 C C . ALA A 1 116 ? -2.731 10.483 47.254 1.00 31.52 116 ALA A C 1
ATOM 949 O O . ALA A 1 116 ? -2.143 9.411 47.370 1.00 31.52 116 ALA A O 1
ATOM 950 N N . ILE A 1 117 ? -3.817 10.623 46.498 1.00 39.16 117 ILE A N 1
ATOM 951 C CA . ILE A 1 117 ? -4.152 9.669 45.446 1.00 39.16 117 ILE A CA 1
ATOM 952 C C . ILE A 1 117 ? -3.303 10.093 44.255 1.00 39.16 117 ILE A C 1
ATOM 954 O O . ILE A 1 117 ? -3.663 10.998 43.502 1.00 39.16 117 ILE A O 1
ATOM 958 N N . GLU A 1 118 ? -2.128 9.486 44.134 1.00 34.56 118 GLU A N 1
ATOM 959 C CA . GLU A 1 118 ? -1.376 9.496 42.889 1.00 34.56 118 GLU A CA 1
ATOM 960 C C . GLU A 1 118 ? -2.182 8.675 41.880 1.00 34.56 118 GLU A C 1
ATOM 962 O O . GLU A 1 118 ? -2.140 7.449 41.840 1.00 34.56 118 GLU A O 1
ATOM 967 N N . THR A 1 119 ? -3.007 9.366 41.095 1.00 33.06 119 THR A N 1
ATOM 968 C CA . THR A 1 119 ? -3.524 8.840 39.832 1.00 33.06 119 THR A CA 1
ATOM 969 C C . THR A 1 119 ? -2.340 8.646 38.889 1.00 33.06 119 THR A C 1
ATOM 971 O O . THR A 1 119 ? -1.985 9.548 38.125 1.00 33.06 119 THR A O 1
ATOM 974 N N . GLU A 1 120 ? -1.728 7.466 38.965 1.00 31.78 120 GLU A N 1
ATOM 975 C CA . GLU A 1 120 ? -0.912 6.876 37.908 1.00 31.78 120 GLU A CA 1
ATOM 976 C C . GLU A 1 120 ? -1.799 6.778 36.660 1.00 31.78 120 GLU A C 1
ATOM 978 O O . GLU A 1 120 ? -2.618 5.875 36.485 1.00 31.78 120 GLU A O 1
ATOM 983 N N . ARG A 1 121 ? -1.708 7.804 35.813 1.00 35.88 121 ARG A N 1
ATOM 984 C CA . ARG A 1 121 ? -2.201 7.745 34.444 1.00 35.88 121 ARG A CA 1
ATOM 985 C C . ARG A 1 121 ? -1.226 6.861 33.691 1.00 35.88 121 ARG A C 1
ATOM 987 O O . ARG A 1 121 ? -0.192 7.357 33.242 1.00 35.88 121 ARG A O 1
ATOM 994 N N . ASP A 1 122 ? -1.582 5.588 33.553 1.00 27.70 122 ASP A N 1
ATOM 995 C CA . ASP A 1 122 ? -0.946 4.671 32.616 1.00 27.70 122 ASP A CA 1
ATOM 996 C C . ASP A 1 122 ? -1.082 5.263 31.210 1.00 27.70 122 ASP A C 1
ATOM 998 O O . ASP A 1 122 ? -2.076 5.121 30.496 1.00 27.70 122 ASP A O 1
ATOM 1002 N N . SER A 1 123 ? -0.069 6.040 30.846 1.00 40.88 123 SER A N 1
ATOM 1003 C CA . SER A 1 123 ? 0.131 6.538 29.505 1.00 40.88 123 SER A CA 1
ATOM 1004 C C . SER A 1 123 ? 0.675 5.351 28.738 1.00 40.88 123 SER A C 1
ATOM 1006 O O . SER A 1 123 ? 1.887 5.158 28.669 1.00 40.88 123 SER A O 1
ATOM 1008 N N . GLN A 1 124 ? -0.228 4.523 28.211 1.00 41.72 124 GLN A N 1
ATOM 1009 C CA . GLN A 1 124 ? 0.114 3.526 27.208 1.00 41.72 124 GLN A CA 1
ATOM 1010 C C . GLN A 1 124 ? 0.713 4.277 26.021 1.00 41.72 124 GLN A C 1
ATOM 1012 O O . GLN A 1 124 ? 0.017 4.772 25.134 1.00 41.72 124 GLN A O 1
ATOM 1017 N N . SER A 1 125 ? 2.037 4.427 26.042 1.00 37.69 125 SER A N 1
ATOM 1018 C CA . SER A 1 125 ? 2.790 4.821 24.874 1.00 37.69 125 SER A CA 1
ATOM 1019 C C . SER A 1 125 ? 2.509 3.745 23.843 1.00 37.69 125 SER A C 1
ATOM 1021 O O . SER A 1 125 ? 2.920 2.598 24.021 1.00 37.69 125 SER A O 1
ATOM 1023 N N . ILE A 1 126 ? 1.798 4.109 22.785 1.00 40.81 126 ILE A N 1
ATOM 1024 C CA . ILE A 1 126 ? 1.820 3.360 21.539 1.00 40.81 126 ILE A CA 1
ATOM 1025 C C . ILE A 1 126 ? 3.300 3.318 21.154 1.00 40.81 126 ILE A C 1
ATOM 1027 O O . ILE A 1 126 ? 3.855 4.302 20.658 1.00 40.81 126 ILE A O 1
ATOM 1031 N N . GLN A 1 127 ? 3.983 2.227 21.512 1.00 43.25 127 GLN A N 1
ATOM 1032 C CA . GLN A 1 127 ? 5.329 1.971 21.042 1.00 43.25 127 GLN A CA 1
ATOM 1033 C C . GLN A 1 127 ? 5.178 1.855 19.539 1.00 43.25 127 GLN A C 1
ATOM 1035 O O . GLN A 1 127 ? 4.592 0.905 19.036 1.00 43.25 127 GLN A O 1
ATOM 1040 N N . LYS A 1 128 ? 5.640 2.881 18.828 1.00 43.94 128 LYS A N 1
ATOM 1041 C CA . LYS A 1 128 ? 5.810 2.821 17.386 1.00 43.94 128 LYS A CA 1
ATOM 1042 C C . LYS A 1 128 ? 6.701 1.615 17.133 1.00 43.94 128 LYS A C 1
ATOM 1044 O O . LYS A 1 128 ? 7.891 1.682 17.438 1.00 43.94 128 LYS A O 1
ATOM 1049 N N . GLU A 1 129 ? 6.103 0.519 16.680 1.00 51.16 129 GLU A N 1
ATOM 1050 C CA . GLU A 1 129 ? 6.802 -0.726 16.404 1.00 51.16 129 GLU A CA 1
ATOM 1051 C C . GLU A 1 129 ? 7.920 -0.401 15.417 1.00 51.16 129 GLU A C 1
ATOM 1053 O O . GLU A 1 129 ? 7.705 -0.094 14.243 1.00 51.16 129 GLU A O 1
ATOM 1058 N N . SER A 1 130 ? 9.146 -0.326 15.934 1.00 56.28 130 SER A N 1
ATOM 1059 C CA . SER A 1 130 ? 10.307 -0.104 15.098 1.00 56.28 130 SER A CA 1
ATOM 1060 C C . SER A 1 130 ? 10.495 -1.394 14.322 1.00 56.28 130 SER A C 1
ATOM 1062 O O . SER A 1 130 ? 10.873 -2.402 14.918 1.00 56.28 130 SER A O 1
ATOM 1064 N N . CYS A 1 131 ? 10.236 -1.358 13.013 1.00 58.41 131 CYS A N 1
ATOM 1065 C CA . CYS A 1 131 ? 10.421 -2.500 12.113 1.00 58.41 131 CYS A CA 1
ATOM 1066 C C . CYS A 1 131 ? 11.749 -3.234 12.367 1.00 58.41 131 CYS A C 1
ATOM 1068 O O . CYS A 1 131 ? 11.808 -4.451 12.230 1.00 58.41 131 CYS A O 1
ATOM 1070 N N . CYS A 1 132 ? 12.791 -2.514 12.785 1.00 63.69 132 CYS A N 1
ATOM 1071 C CA . CYS A 1 132 ? 14.033 -3.082 13.279 1.00 63.69 132 CYS A CA 1
ATOM 1072 C C . CYS A 1 132 ? 14.293 -2.463 14.670 1.00 63.69 132 CYS A C 1
ATOM 1074 O O . CYS A 1 132 ? 14.393 -1.239 14.797 1.00 63.69 132 CYS A O 1
ATOM 1076 N N . GLY A 1 133 ? 14.321 -3.299 15.717 1.00 54.69 133 GLY A N 1
ATOM 1077 C CA . GLY A 1 133 ? 14.553 -2.882 17.104 1.00 54.69 133 GLY A CA 1
ATOM 1078 C C . GLY A 1 133 ? 15.818 -2.034 17.260 1.00 54.69 133 GLY A C 1
ATOM 1079 O O . GLY A 1 133 ? 16.764 -2.178 16.486 1.00 54.69 133 GLY A O 1
ATOM 1080 N N . LYS A 1 134 ? 15.817 -1.136 18.257 1.00 49.91 134 LYS A N 1
ATOM 1081 C CA . LYS A 1 134 ? 16.914 -0.216 18.614 1.00 49.91 134 LYS A CA 1
ATOM 1082 C C . LYS A 1 134 ? 18.276 -0.884 18.379 1.00 49.91 134 LYS A C 1
ATOM 1084 O O . LYS A 1 134 ? 18.598 -1.856 19.053 1.00 49.91 134 LYS A O 1
ATOM 1089 N N . ILE A 1 135 ? 19.045 -0.367 17.417 1.00 52.19 135 ILE A N 1
ATOM 1090 C CA . ILE A 1 135 ? 20.369 -0.881 17.046 1.00 52.19 135 ILE A CA 1
ATOM 1091 C C . ILE A 1 135 ? 21.274 -0.750 18.277 1.00 52.19 135 ILE A C 1
ATOM 1093 O O . ILE A 1 135 ? 21.820 0.322 18.545 1.00 52.19 135 ILE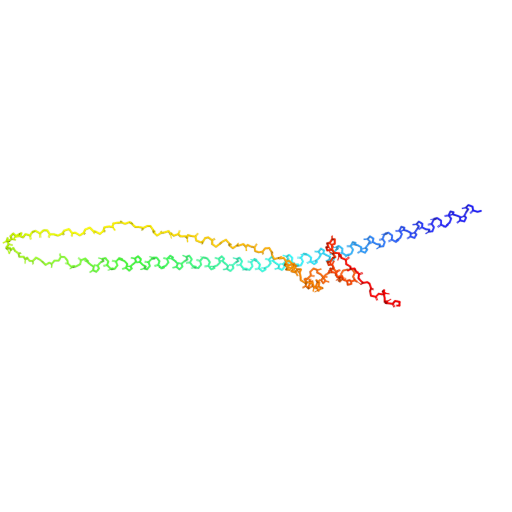 A O 1
ATOM 1097 N N . ILE A 1 136 ? 21.393 -1.811 19.078 1.00 45.16 136 ILE A N 1
ATOM 1098 C CA . ILE A 1 136 ? 22.370 -1.851 20.162 1.00 45.16 136 ILE A CA 1
ATOM 1099 C C . ILE A 1 136 ? 23.717 -2.077 19.490 1.00 45.16 136 ILE A C 1
ATOM 1101 O O . ILE A 1 136 ? 24.058 -3.180 19.073 1.00 45.16 136 ILE A O 1
ATOM 1105 N N . SER A 1 137 ? 24.455 -0.980 19.353 1.00 50.31 137 SER A N 1
ATOM 1106 C CA . SER A 1 137 ? 25.843 -0.962 18.919 1.00 50.31 137 SER A CA 1
ATOM 1107 C C . SER A 1 137 ? 26.693 -1.657 19.987 1.00 50.31 137 SER A C 1
ATOM 1109 O O . SER A 1 137 ? 27.141 -1.038 20.949 1.00 50.31 137 SER A O 1
ATOM 1111 N N . SER A 1 138 ? 26.866 -2.969 19.864 1.00 40.00 138 SER A N 1
ATOM 1112 C CA . SER A 1 138 ? 27.927 -3.699 20.549 1.00 40.00 138 SER A CA 1
ATOM 1113 C C . SER A 1 138 ? 28.615 -4.570 19.510 1.00 40.00 138 SER A C 1
ATOM 1115 O O . SER A 1 138 ? 27.970 -5.373 18.844 1.00 40.00 138 SER A O 1
ATOM 1117 N N . GLY A 1 139 ? 29.897 -4.279 19.290 1.00 47.41 139 GLY A N 1
ATOM 1118 C CA . GLY A 1 139 ? 30.681 -4.665 18.121 1.00 47.41 139 GLY A CA 1
ATOM 1119 C C . GLY A 1 139 ? 30.468 -6.097 17.631 1.00 47.41 139 GLY A C 1
ATOM 1120 O O . GLY A 1 139 ? 30.861 -7.051 18.293 1.00 47.41 139 GLY A O 1
ATOM 1121 N N . GLY A 1 140 ? 29.926 -6.216 16.417 1.00 47.34 140 GLY A N 1
ATOM 1122 C CA . GLY A 1 140 ? 29.872 -7.466 15.665 1.00 47.34 140 GLY A CA 1
ATOM 1123 C C . GLY A 1 140 ? 28.552 -7.649 14.926 1.00 47.34 140 GLY A C 1
ATOM 1124 O O . GLY A 1 140 ? 27.609 -8.172 15.494 1.00 47.34 140 GLY A O 1
ATOM 1125 N N . SER A 1 141 ? 28.532 -7.259 13.646 1.00 45.72 141 SER A N 1
ATOM 1126 C CA . SER A 1 141 ? 27.489 -7.553 12.647 1.00 45.72 141 SER A CA 1
ATOM 1127 C C . SER A 1 141 ? 26.048 -7.154 13.008 1.00 45.72 141 SER A C 1
ATOM 1129 O O . SER A 1 141 ? 25.345 -7.814 13.771 1.00 45.72 141 SER A O 1
ATOM 1131 N N . ILE A 1 142 ? 25.570 -6.079 12.378 1.00 53.53 142 ILE A N 1
ATOM 1132 C CA . ILE A 1 142 ? 24.189 -5.602 12.495 1.00 53.53 142 ILE A CA 1
ATOM 1133 C C . ILE A 1 142 ? 23.324 -6.436 11.546 1.00 53.53 142 ILE A C 1
ATOM 1135 O O . ILE A 1 142 ? 22.990 -5.997 10.448 1.00 53.53 142 ILE A O 1
ATOM 1139 N N . ASN A 1 143 ? 22.987 -7.663 11.944 1.00 54.34 143 ASN A N 1
ATOM 1140 C CA . ASN A 1 143 ? 21.991 -8.442 11.218 1.00 54.34 143 ASN A CA 1
ATOM 1141 C C . ASN A 1 143 ? 20.590 -8.087 11.733 1.00 54.34 143 ASN A C 1
ATOM 1143 O O . ASN A 1 143 ? 20.064 -8.710 12.658 1.00 54.34 143 ASN A O 1
ATOM 1147 N N . ALA A 1 144 ? 20.004 -7.035 11.165 1.00 55.72 144 ALA A N 1
ATOM 1148 C CA . ALA A 1 144 ? 18.603 -6.724 11.384 1.00 55.72 144 ALA A CA 1
ATOM 1149 C C . ALA A 1 144 ? 17.753 -7.662 10.513 1.00 55.72 144 ALA A C 1
ATOM 1151 O O . ALA A 1 144 ? 17.421 -7.325 9.383 1.00 55.72 144 ALA A O 1
ATOM 1152 N N . ASN A 1 145 ? 17.374 -8.826 11.049 1.00 56.06 145 ASN A N 1
ATOM 1153 C CA . ASN A 1 145 ? 16.381 -9.728 10.445 1.00 56.06 145 ASN A CA 1
ATOM 1154 C C . ASN A 1 145 ? 14.963 -9.116 10.521 1.00 56.06 145 ASN A C 1
ATOM 1156 O O . ASN A 1 145 ? 14.054 -9.697 11.109 1.00 56.06 145 ASN A O 1
ATOM 1160 N N . CYS A 1 146 ? 14.775 -7.904 10.002 1.00 68.69 146 CYS A N 1
ATOM 1161 C CA . CYS A 1 146 ? 13.464 -7.286 9.868 1.00 68.69 146 CYS A CA 1
ATOM 1162 C C . CYS A 1 146 ? 12.888 -7.572 8.479 1.00 68.69 146 CYS A C 1
ATOM 1164 O O . CYS A 1 146 ? 13.629 -7.669 7.505 1.00 68.69 146 CYS A O 1
ATOM 1166 N N . VAL A 1 147 ? 11.558 -7.681 8.376 1.00 75.44 147 VAL A N 1
ATOM 1167 C CA . VAL A 1 147 ? 10.853 -7.979 7.111 1.00 75.44 147 VAL A CA 1
ATOM 1168 C C . VAL A 1 147 ? 11.292 -7.028 5.993 1.00 75.44 147 VAL A C 1
ATOM 1170 O O . VAL A 1 147 ? 11.486 -7.449 4.857 1.00 75.44 147 VAL A O 1
ATOM 1173 N N . PHE A 1 148 ? 11.554 -5.764 6.332 1.00 74.75 148 PHE A N 1
ATOM 1174 C CA . PHE A 1 148 ? 12.099 -4.777 5.405 1.00 74.75 148 PHE A CA 1
ATOM 1175 C C . PHE A 1 148 ? 13.477 -5.158 4.837 1.00 74.75 148 PHE A C 1
ATOM 1177 O O . PHE A 1 148 ? 13.701 -4.998 3.641 1.00 74.75 148 PHE A O 1
ATOM 1184 N N . HIS A 1 149 ? 14.390 -5.686 5.660 1.00 74.38 149 HIS A N 1
ATOM 1185 C CA . HIS A 1 149 ? 15.709 -6.143 5.214 1.00 74.38 149 HIS A CA 1
ATOM 1186 C C . HIS A 1 149 ? 15.581 -7.298 4.215 1.00 74.38 149 HIS A C 1
ATOM 1188 O O . HIS A 1 149 ? 16.145 -7.225 3.126 1.00 74.38 149 HIS A O 1
ATOM 1194 N N . THR A 1 150 ? 14.756 -8.301 4.528 1.00 73.56 150 THR A N 1
ATOM 1195 C CA . THR A 1 150 ? 14.502 -9.440 3.633 1.00 73.56 150 THR A CA 1
ATOM 1196 C C . THR A 1 150 ? 13.828 -9.015 2.324 1.00 73.56 150 THR A C 1
ATOM 1198 O O . THR A 1 150 ? 14.216 -9.483 1.255 1.00 73.56 150 THR A O 1
ATOM 1201 N N . LEU A 1 151 ? 12.849 -8.104 2.381 1.00 78.50 151 LEU A N 1
ATOM 1202 C CA . LEU A 1 151 ? 12.194 -7.564 1.185 1.00 78.50 151 LEU A CA 1
ATOM 1203 C C . LEU A 1 151 ? 13.179 -6.792 0.301 1.00 78.50 151 LEU A C 1
ATOM 1205 O O . LEU A 1 151 ? 13.167 -6.955 -0.916 1.00 78.50 151 LEU A O 1
ATOM 1209 N N . LEU A 1 152 ? 14.048 -5.977 0.899 1.00 79.50 152 LEU A N 1
ATOM 1210 C CA . LEU A 1 152 ? 15.034 -5.186 0.168 1.00 79.50 152 LEU A CA 1
ATOM 1211 C C . LEU A 1 152 ? 16.070 -6.074 -0.539 1.00 79.50 152 LEU A C 1
ATOM 1213 O O . LEU A 1 152 ? 16.377 -5.839 -1.709 1.00 79.50 152 LEU A O 1
ATOM 1217 N N . GLU A 1 153 ? 16.568 -7.112 0.139 1.00 82.38 153 GLU A N 1
ATOM 1218 C CA . GLU A 1 153 ? 17.477 -8.100 -0.459 1.00 82.38 153 GLU A CA 1
ATOM 1219 C C . GLU A 1 153 ? 16.823 -8.846 -1.626 1.00 82.38 153 GLU A C 1
ATOM 1221 O O . GLU A 1 153 ? 17.442 -9.018 -2.679 1.00 82.38 153 GLU A O 1
ATOM 1226 N N . PHE A 1 154 ? 15.554 -9.236 -1.471 1.00 78.44 154 PHE A N 1
ATOM 1227 C CA . PHE A 1 154 ? 14.786 -9.896 -2.523 1.00 78.44 154 PHE A CA 1
ATOM 1228 C C . PHE A 1 154 ? 14.558 -8.988 -3.740 1.00 78.44 154 PHE A C 1
ATOM 1230 O O . PHE A 1 154 ? 14.774 -9.418 -4.871 1.00 78.44 154 PHE A O 1
ATOM 1237 N N . LEU A 1 155 ? 14.162 -7.730 -3.521 1.00 78.06 155 LEU A N 1
ATOM 1238 C CA . LEU A 1 155 ? 13.882 -6.770 -4.594 1.00 78.06 155 LEU A CA 1
ATOM 1239 C C . LEU A 1 155 ? 15.123 -6.437 -5.422 1.00 78.06 155 LEU A C 1
ATOM 1241 O O . LEU A 1 155 ? 15.038 -6.309 -6.642 1.00 78.06 155 LEU A O 1
ATOM 1245 N N . ILE A 1 156 ? 16.272 -6.278 -4.764 1.00 79.81 156 ILE A N 1
ATOM 1246 C CA . ILE A 1 156 ? 17.514 -5.889 -5.439 1.00 79.81 156 ILE A CA 1
ATOM 1247 C C . ILE A 1 156 ? 18.287 -7.122 -5.941 1.00 79.81 156 ILE A C 1
ATOM 1249 O O . ILE A 1 156 ? 19.158 -6.998 -6.802 1.00 79.81 156 ILE A O 1
ATOM 1253 N N . GLY A 1 157 ? 17.976 -8.321 -5.437 1.00 77.12 157 GLY A N 1
ATOM 1254 C CA . GLY A 1 157 ? 18.704 -9.549 -5.766 1.00 77.12 157 GLY A CA 1
ATOM 1255 C C . GLY A 1 157 ? 20.149 -9.532 -5.255 1.00 77.12 157 GLY A C 1
ATOM 1256 O O . GLY A 1 157 ? 21.028 -10.164 -5.842 1.00 77.12 157 GLY A O 1
ATOM 1257 N N . MET A 1 158 ? 20.415 -8.774 -4.188 1.00 80.69 158 MET A N 1
ATOM 1258 C CA . MET A 1 158 ? 21.735 -8.613 -3.574 1.00 80.69 158 MET A CA 1
ATOM 1259 C C . MET A 1 158 ? 21.623 -8.731 -2.062 1.00 80.69 158 MET A C 1
ATOM 1261 O O . MET A 1 158 ? 20.622 -8.320 -1.480 1.00 80.69 158 MET A O 1
ATOM 1265 N N . LYS A 1 159 ? 22.673 -9.255 -1.428 1.00 78.69 159 LYS A N 1
ATOM 1266 C CA . LYS A 1 159 ? 22.757 -9.305 0.032 1.00 78.69 159 LYS A CA 1
ATOM 1267 C C . LYS A 1 159 ? 23.301 -7.975 0.551 1.00 78.69 159 LYS A C 1
ATOM 1269 O O . LYS A 1 159 ? 24.272 -7.462 -0.015 1.00 78.69 159 LYS A O 1
ATOM 1274 N N . PHE A 1 160 ? 22.718 -7.433 1.616 1.00 75.19 160 PHE A N 1
ATOM 1275 C CA . PHE A 1 160 ? 23.169 -6.177 2.216 1.00 75.19 160 PHE A CA 1
ATOM 1276 C C . PHE A 1 160 ? 23.607 -6.374 3.659 1.00 75.19 160 PHE A C 1
ATOM 1278 O O . PHE A 1 160 ? 23.013 -7.127 4.416 1.00 75.19 160 PHE A O 1
ATOM 1285 N N . GLU A 1 161 ? 24.642 -5.651 4.064 1.00 69.81 161 GLU A N 1
ATOM 1286 C CA . GLU A 1 161 ? 25.107 -5.643 5.445 1.00 69.81 161 GLU A CA 1
ATOM 1287 C C . GLU A 1 161 ? 25.317 -4.199 5.895 1.00 69.81 161 GLU A C 1
ATOM 1289 O O . GLU A 1 161 ? 25.944 -3.384 5.208 1.00 69.81 161 GLU A O 1
ATOM 1294 N N . PHE A 1 162 ? 24.768 -3.870 7.063 1.00 67.12 162 PHE A N 1
ATOM 1295 C CA . PHE A 1 162 ? 25.010 -2.590 7.711 1.00 67.12 162 PHE A CA 1
ATOM 1296 C C . PHE A 1 162 ? 26.283 -2.696 8.546 1.00 67.12 162 PHE A C 1
ATOM 1298 O O . PHE A 1 162 ? 26.345 -3.408 9.549 1.00 67.12 162 PHE A O 1
ATOM 1305 N N . VAL A 1 163 ? 27.311 -1.966 8.129 1.00 63.16 163 VAL A N 1
ATOM 1306 C CA . VAL A 1 163 ? 28.604 -1.907 8.805 1.00 63.16 163 VAL A CA 1
ATOM 1307 C C .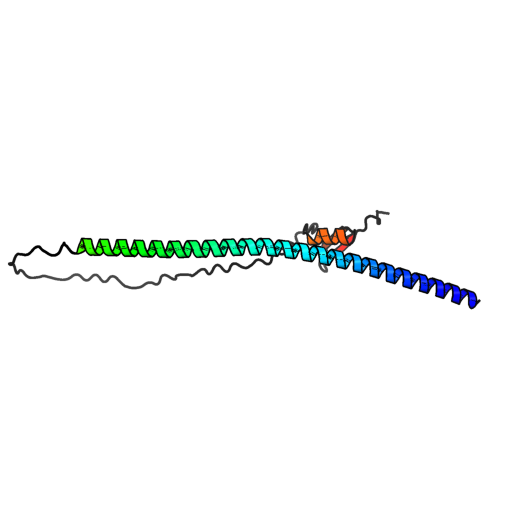 VAL A 1 163 ? 28.734 -0.546 9.467 1.00 63.16 163 VAL A C 1
ATOM 1309 O O . VAL A 1 163 ? 28.808 0.477 8.794 1.00 63.16 163 VAL A O 1
ATOM 1312 N N . THR A 1 164 ? 28.811 -0.496 10.789 1.00 63.38 164 THR A N 1
ATOM 1313 C CA . THR A 1 164 ? 29.207 0.731 11.490 1.00 63.38 164 THR A CA 1
ATOM 1314 C C . THR A 1 164 ? 30.713 0.919 11.386 1.00 63.38 164 THR A C 1
ATOM 1316 O O . THR A 1 164 ? 31.478 0.097 11.891 1.00 63.38 164 THR A O 1
ATOM 1319 N N . LYS A 1 165 ? 31.140 2.003 10.738 1.00 64.06 165 LYS A N 1
ATOM 1320 C CA . LYS A 1 165 ? 32.531 2.472 10.735 1.00 64.06 165 LYS A CA 1
ATOM 1321 C C . LYS A 1 165 ? 32.669 3.652 11.701 1.00 64.06 165 LYS A C 1
ATOM 1323 O O . LYS A 1 165 ? 31.672 4.167 12.200 1.00 64.06 165 LYS A O 1
ATOM 1328 N N . ALA A 1 166 ? 33.903 4.088 11.953 1.00 64.00 166 ALA A N 1
ATOM 1329 C CA . ALA A 1 166 ? 34.184 5.227 12.832 1.00 64.00 166 ALA A CA 1
ATOM 1330 C C . ALA A 1 166 ? 33.459 6.527 12.405 1.00 64.00 166 ALA A C 1
ATOM 1332 O O . ALA A 1 166 ? 33.112 7.326 13.267 1.00 64.00 166 ALA A O 1
ATOM 1333 N N . ASP A 1 167 ? 33.158 6.680 11.108 1.00 65.94 167 ASP A N 1
ATOM 1334 C CA . ASP A 1 167 ? 32.422 7.819 10.528 1.00 65.94 167 ASP A CA 1
ATOM 1335 C C . ASP A 1 167 ? 30.890 7.634 10.472 1.00 65.94 167 ASP A C 1
ATOM 1337 O O . ASP A 1 167 ? 30.180 8.483 9.935 1.00 65.94 167 ASP A O 1
ATOM 1341 N N . GLY A 1 168 ? 30.354 6.530 11.007 1.00 65.50 168 GLY A N 1
ATOM 1342 C CA . GLY A 1 168 ? 28.916 6.251 11.043 1.00 65.50 168 GLY A CA 1
ATOM 1343 C C . GLY A 1 168 ? 28.491 4.964 10.319 1.00 65.50 168 GLY A C 1
ATOM 1344 O O . GLY A 1 168 ? 29.331 4.159 9.895 1.00 65.50 168 GLY A O 1
ATOM 1345 N N . PRO A 1 169 ? 27.171 4.712 10.220 1.00 69.88 169 PRO A N 1
ATOM 1346 C CA . PRO A 1 169 ? 26.631 3.527 9.561 1.00 69.88 169 PRO A CA 1
ATOM 1347 C C . PRO A 1 169 ? 26.860 3.583 8.044 1.00 69.88 169 PRO A C 1
ATOM 1349 O O . PRO A 1 169 ? 26.490 4.542 7.373 1.00 69.88 169 PRO A O 1
ATOM 1352 N N . CYS A 1 170 ? 27.458 2.526 7.501 1.00 67.19 170 CYS A N 1
ATOM 1353 C CA . CYS A 1 170 ? 27.739 2.330 6.086 1.00 67.19 170 CYS A CA 1
ATOM 1354 C C . CYS A 1 170 ? 26.942 1.120 5.582 1.00 67.19 170 CYS A C 1
ATOM 1356 O O . CYS A 1 170 ? 27.000 0.043 6.174 1.00 67.19 170 CYS A O 1
ATOM 1358 N N . LEU A 1 171 ? 26.200 1.292 4.488 1.00 72.69 171 LEU A N 1
ATOM 1359 C CA . LEU A 1 171 ? 25.509 0.201 3.803 1.00 72.69 171 LEU A CA 1
ATOM 1360 C C . LEU A 1 171 ? 26.470 -0.445 2.801 1.00 72.69 171 LEU A C 1
ATOM 1362 O O . LEU A 1 171 ? 26.953 0.228 1.891 1.00 72.69 171 LEU A O 1
ATOM 1366 N N . SER A 1 172 ? 26.748 -1.736 2.967 1.00 69.56 172 SER A N 1
ATOM 1367 C CA . SER A 1 172 ? 27.552 -2.523 2.028 1.00 69.56 172 SER A CA 1
ATOM 1368 C C . SER A 1 172 ? 26.652 -3.509 1.286 1.00 69.56 172 SER A C 1
ATOM 1370 O O . SER A 1 172 ? 25.848 -4.193 1.911 1.00 69.56 172 SER A O 1
ATOM 1372 N N . ALA A 1 173 ? 26.780 -3.576 -0.038 1.00 71.81 173 ALA A N 1
ATOM 1373 C CA . ALA A 1 173 ? 26.061 -4.521 -0.890 1.00 71.81 173 ALA A CA 1
ATOM 1374 C C . ALA A 1 173 ? 27.052 -5.543 -1.449 1.00 71.81 173 ALA A C 1
ATOM 1376 O O . ALA A 1 173 ? 28.070 -5.152 -2.026 1.00 71.81 173 ALA A O 1
ATOM 1377 N N . LEU A 1 174 ? 26.766 -6.836 -1.300 1.00 71.06 174 LEU A N 1
ATOM 1378 C CA . LEU A 1 174 ? 27.575 -7.905 -1.876 1.00 71.06 174 LEU A CA 1
ATOM 1379 C C . LEU A 1 174 ? 26.796 -8.591 -2.998 1.00 71.06 174 LEU A C 1
ATOM 1381 O O . LEU A 1 174 ? 25.754 -9.211 -2.778 1.00 71.06 174 LEU A O 1
ATOM 1385 N N . HIS A 1 175 ? 27.330 -8.500 -4.213 1.00 66.81 175 HIS A N 1
ATOM 1386 C CA . HIS A 1 175 ? 26.803 -9.221 -5.363 1.00 66.81 175 HIS A CA 1
ATOM 1387 C C . HIS A 1 175 ? 27.437 -10.617 -5.425 1.00 66.81 175 HIS A C 1
ATOM 1389 O O . HIS A 1 175 ? 28.659 -10.750 -5.374 1.00 66.81 175 HIS A O 1
ATOM 1395 N N . GLN A 1 176 ? 26.622 -11.669 -5.549 1.00 60.88 176 GLN A N 1
ATOM 1396 C CA . GLN A 1 176 ? 27.094 -13.062 -5.500 1.00 60.88 176 GLN A CA 1
ATOM 1397 C C . GLN A 1 176 ? 28.069 -13.424 -6.634 1.00 60.88 176 GLN A C 1
ATOM 1399 O O . GLN A 1 176 ? 28.841 -14.368 -6.497 1.00 60.88 176 GLN A O 1
ATOM 1404 N N . SER A 1 177 ? 28.082 -12.668 -7.740 1.00 61.84 177 SER A N 1
ATOM 1405 C CA . SER A 1 177 ? 29.047 -12.885 -8.827 1.00 61.84 177 SER A CA 1
ATOM 1406 C C . SER A 1 177 ? 30.427 -12.267 -8.573 1.00 61.84 177 SER A C 1
ATOM 1408 O O . SER A 1 177 ? 31.323 -12.460 -9.389 1.00 61.84 177 SER A O 1
ATOM 1410 N N . SER A 1 178 ? 30.609 -11.504 -7.493 1.00 58.91 178 SER A N 1
ATOM 1411 C CA . SER A 1 178 ? 31.869 -10.829 -7.148 1.00 58.91 178 SER A CA 1
ATOM 1412 C C . SER A 1 178 ? 32.784 -11.717 -6.300 1.00 58.91 178 SER A C 1
ATOM 1414 O O . SER A 1 178 ? 33.450 -11.227 -5.390 1.00 58.91 178 SER A O 1
ATOM 1416 N N . GLY A 1 179 ? 32.760 -13.031 -6.553 1.00 47.16 179 GLY A N 1
ATOM 1417 C CA . GLY A 1 179 ? 33.588 -14.008 -5.853 1.00 47.16 179 GLY A CA 1
ATOM 1418 C C . GLY A 1 179 ? 35.062 -13.599 -5.841 1.00 47.16 179 GLY A C 1
ATOM 1419 O O . GLY A 1 179 ? 35.562 -13.062 -6.827 1.00 47.16 179 GLY A O 1
ATOM 1420 N N . ASN A 1 180 ? 35.708 -13.841 -4.697 1.00 50.25 180 ASN A N 1
ATOM 1421 C CA . ASN A 1 180 ? 37.130 -13.629 -4.431 1.00 50.25 180 ASN A CA 1
ATOM 1422 C C . ASN A 1 180 ? 38.018 -13.882 -5.660 1.00 50.25 180 ASN A C 1
ATOM 1424 O O . ASN A 1 180 ? 37.970 -14.970 -6.239 1.00 50.25 180 ASN A O 1
ATOM 1428 N N . CYS A 1 181 ? 38.862 -12.902 -5.986 1.00 38.53 181 CYS A N 1
ATOM 1429 C CA . CYS A 1 181 ? 40.088 -13.141 -6.743 1.00 38.53 181 CYS A CA 1
ATOM 1430 C C . CYS A 1 181 ? 41.064 -13.991 -5.919 1.00 38.53 181 CYS A C 1
ATOM 1432 O O . CYS A 1 181 ? 41.122 -13.776 -4.683 1.00 38.53 181 CYS A O 1
#

Secondary structure (DSSP, 8-state):
-HHHHHHHHHHHHHHHHHHHHHHHHHHHHHHHHHHHHHHHHHHHHHHHHHHHHHHHHHHHHHHHHHHHHHHHHHHHHHHHHHHHTTTS------------------------------------------SS------SS-B----HHHHHHHHHHTSEEEEEEETTEEEEEEE-TT----

Foldseek 3Di:
DVVVVVVVVVVVVVVVVVVVVVVVVVVVVVVVVVVVVVVVVVVVVVVVVVVVVVVVVVVVVVVVVVVVVVVVVVVVVVVVVVVVVPPPPDDDDDDDDDDDDDDDDDDDDDDDDDDPPPPPPPPPPPPPPDLFPDQPPDDDWDPRPGPVQVVVCVVVVWHWTFDQDPVGTDIDTDDPVPDDD

Radius of gyration: 41.22 Å; chains: 1; bounding box: 84×30×133 Å